Protein AF-A0A3S2BG32-F1 (afdb_monomer_lite)

Radius of gyration: 13.85 Å; chains: 1; bounding box: 31×30×36 Å

pLDDT: mean 96.83, std 2.23, range [84.5, 98.69]

Structure (mmCIF, N/CA/C/O backbone):
data_AF-A0A3S2BG32-F1
#
_entry.id   AF-A0A3S2BG32-F1
#
loop_
_atom_site.group_PDB
_atom_site.id
_atom_site.type_symbol
_atom_site.label_atom_id
_atom_site.label_alt_id
_atom_site.label_comp_id
_atom_site.label_asym_id
_atom_site.label_entity_id
_atom_site.label_seq_id
_atom_site.pdbx_PDB_ins_code
_atom_site.Cartn_x
_atom_site.Cartn_y
_atom_site.Cartn_z
_atom_site.occupancy
_atom_site.B_iso_or_equiv
_atom_site.auth_seq_id
_atom_site.auth_comp_id
_atom_site.auth_asym_id
_atom_site.auth_atom_id
_atom_site.pdbx_PDB_model_num
ATOM 1 N N . GLU A 1 1 ? 3.815 3.368 -13.326 1.00 89.12 1 GLU A N 1
ATOM 2 C CA . GLU A 1 1 ? 2.546 2.685 -13.020 1.00 89.12 1 GLU A CA 1
ATOM 3 C C . GLU A 1 1 ? 2.018 3.069 -11.642 1.00 89.12 1 GLU A C 1
ATOM 5 O O . GLU A 1 1 ? 2.792 3.532 -10.805 1.00 89.12 1 GLU A O 1
ATOM 10 N N . GLN A 1 2 ? 0.722 2.848 -11.409 1.00 91.88 2 GLN A N 1
ATOM 11 C CA . GLN A 1 2 ? 0.170 2.730 -10.055 1.00 91.88 2 GLN A CA 1
ATOM 12 C C . GLN A 1 2 ? 0.404 1.308 -9.498 1.00 91.88 2 GLN A C 1
ATOM 14 O O . GLN A 1 2 ? 0.426 0.371 -10.295 1.00 91.88 2 GLN A O 1
ATOM 19 N N . PRO A 1 3 ? 0.537 1.116 -8.173 1.00 95.75 3 PRO A N 1
ATOM 20 C CA . PRO A 1 3 ? 0.888 -0.176 -7.576 1.00 95.75 3 PRO A CA 1
ATOM 21 C C . PRO A 1 3 ? -0.355 -1.032 -7.240 1.00 95.75 3 PRO A C 1
ATOM 23 O O . PRO A 1 3 ? -0.722 -1.173 -6.072 1.00 95.75 3 PRO A O 1
ATOM 26 N N . LEU A 1 4 ? -1.018 -1.612 -8.254 1.00 97.62 4 LEU A N 1
ATOM 27 C CA . LEU A 1 4 ? -2.313 -2.311 -8.101 1.00 97.62 4 LEU A CA 1
ATOM 28 C C . LEU A 1 4 ? -2.318 -3.380 -6.994 1.00 97.62 4 LEU A C 1
ATOM 30 O O . LEU A 1 4 ? -3.200 -3.367 -6.134 1.00 97.62 4 LEU A O 1
ATOM 34 N N . TYR A 1 5 ? -1.345 -4.299 -6.997 1.00 97.69 5 TYR A N 1
ATOM 35 C CA . TYR A 1 5 ? -1.297 -5.374 -5.999 1.00 97.69 5 TYR A CA 1
ATOM 36 C C . TYR A 1 5 ? -1.162 -4.835 -4.577 1.00 97.69 5 TYR A C 1
ATOM 38 O O . TYR A 1 5 ? -1.817 -5.345 -3.673 1.00 97.69 5 TYR A O 1
ATOM 46 N N . ALA A 1 6 ? -0.382 -3.771 -4.377 1.00 97.31 6 ALA A N 1
ATOM 47 C CA . ALA A 1 6 ? -0.231 -3.156 -3.065 1.00 97.31 6 ALA A CA 1
ATOM 48 C C . ALA A 1 6 ? -1.514 -2.436 -2.628 1.00 97.31 6 ALA A C 1
ATOM 50 O O . ALA A 1 6 ? -1.910 -2.540 -1.473 1.00 97.31 6 ALA A O 1
ATOM 51 N N . GLN A 1 7 ? -2.224 -1.773 -3.546 1.00 97.88 7 GLN A N 1
ATOM 52 C CA . GLN A 1 7 ? -3.519 -1.157 -3.233 1.00 97.88 7 GLN A CA 1
ATOM 53 C C . GLN A 1 7 ? -4.540 -2.200 -2.755 1.00 97.88 7 GLN A C 1
ATOM 55 O O . GLN A 1 7 ? -5.205 -1.987 -1.742 1.00 97.88 7 GLN A O 1
ATOM 60 N N . ALA A 1 8 ? -4.622 -3.347 -3.432 1.00 98.00 8 ALA A N 1
ATOM 61 C CA . ALA A 1 8 ? -5.496 -4.445 -3.023 1.00 98.00 8 ALA A CA 1
ATOM 62 C C . ALA A 1 8 ? -5.036 -5.098 -1.707 1.00 98.00 8 ALA A C 1
ATOM 64 O O . ALA A 1 8 ? -5.853 -5.338 -0.816 1.00 98.00 8 ALA A O 1
ATOM 65 N N . ALA A 1 9 ? -3.729 -5.338 -1.557 1.00 97.88 9 ALA A N 1
ATOM 66 C CA . ALA A 1 9 ? -3.157 -5.912 -0.344 1.00 97.88 9 ALA A CA 1
ATOM 67 C C . ALA A 1 9 ? -3.431 -5.027 0.876 1.00 97.88 9 ALA A C 1
ATOM 69 O O . ALA A 1 9 ? -3.874 -5.547 1.891 1.00 97.88 9 ALA A O 1
ATOM 70 N N . ALA A 1 10 ? -3.279 -3.704 0.773 1.00 98.12 10 ALA A N 1
ATOM 71 C CA . ALA A 1 10 ? -3.599 -2.788 1.866 1.00 98.12 10 ALA A CA 1
ATOM 72 C C . ALA A 1 10 ? -5.062 -2.919 2.326 1.00 98.12 10 ALA A C 1
ATOM 74 O O . ALA A 1 10 ? -5.326 -2.980 3.525 1.00 98.12 10 ALA A O 1
ATOM 75 N N . VAL A 1 11 ? -6.020 -3.027 1.398 1.00 98.06 11 VAL A N 1
ATOM 76 C CA . VAL A 1 11 ? -7.431 -3.249 1.764 1.00 98.06 11 VAL A CA 1
ATOM 77 C C . VAL A 1 11 ? -7.594 -4.553 2.547 1.00 98.06 11 VAL A C 1
ATOM 79 O O . VAL A 1 11 ? -8.253 -4.555 3.585 1.00 98.06 11 VAL A O 1
ATOM 82 N N . ALA A 1 12 ? -6.967 -5.641 2.095 1.00 98.19 12 ALA A N 1
ATOM 83 C CA . ALA A 1 12 ? -7.021 -6.932 2.780 1.00 98.19 12 ALA A CA 1
ATOM 84 C C . ALA A 1 12 ? -6.342 -6.892 4.163 1.00 98.19 12 ALA A C 1
ATOM 86 O O . ALA A 1 12 ? -6.927 -7.348 5.141 1.00 98.19 12 ALA A O 1
ATOM 87 N N . MET A 1 13 ? -5.160 -6.277 4.263 1.00 98.19 13 MET A N 1
ATOM 88 C CA . MET A 1 13 ? -4.407 -6.113 5.511 1.00 98.19 13 MET A CA 1
ATOM 89 C C . MET A 1 13 ? -5.224 -5.379 6.587 1.00 98.19 13 MET A C 1
ATOM 91 O O . MET A 1 13 ? -5.181 -5.746 7.758 1.00 98.19 13 MET A O 1
ATOM 95 N N . PHE A 1 14 ? -5.982 -4.344 6.216 1.00 98.38 14 PHE A N 1
ATOM 96 C CA . PHE A 1 14 ? -6.748 -3.533 7.171 1.00 98.38 14 PHE A CA 1
ATOM 97 C C . PHE A 1 14 ? -8.209 -3.975 7.352 1.00 98.38 14 PHE A C 1
ATOM 99 O O . PHE A 1 14 ? -8.900 -3.424 8.214 1.00 98.38 14 PHE A O 1
ATOM 106 N N . MET A 1 15 ? -8.691 -4.968 6.596 1.00 98.44 15 MET A N 1
ATOM 107 C CA . MET A 1 15 ? -10.106 -5.361 6.591 1.00 98.44 15 MET A CA 1
ATOM 108 C C . MET A 1 15 ? -10.621 -5.754 7.981 1.00 98.44 15 MET A C 1
ATOM 110 O O . MET A 1 15 ? -11.710 -5.338 8.372 1.00 98.44 15 MET A O 1
ATOM 114 N N . ASP A 1 16 ? -9.822 -6.477 8.769 1.00 98.00 16 ASP A N 1
ATOM 115 C CA . ASP A 1 16 ? -10.208 -6.865 10.1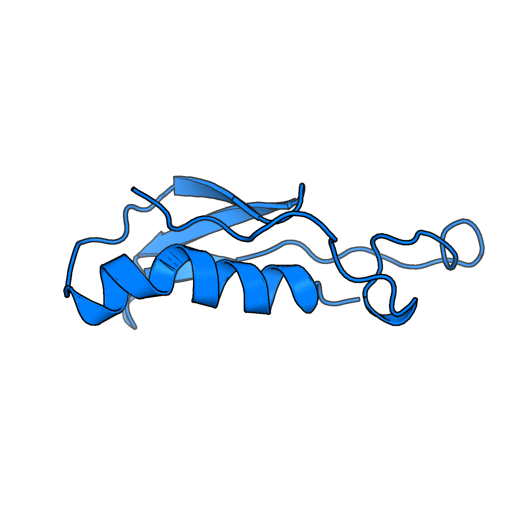29 1.00 98.00 16 ASP A CA 1
ATOM 116 C C . ASP A 1 16 ? -10.474 -5.654 11.026 1.00 98.00 16 ASP A C 1
ATOM 118 O O . ASP A 1 16 ? -11.469 -5.632 11.756 1.00 98.00 16 ASP A O 1
ATOM 122 N N . LYS A 1 17 ? -9.622 -4.624 10.954 1.00 97.88 17 LYS A N 1
ATOM 123 C CA . LYS A 1 17 ? -9.818 -3.387 11.717 1.00 97.88 17 LYS A CA 1
ATOM 124 C C . LYS A 1 17 ? -11.074 -2.656 11.255 1.00 97.88 17 LYS A C 1
ATOM 126 O O . LYS A 1 17 ? -11.847 -2.203 12.095 1.00 97.88 17 LYS A O 1
ATOM 131 N N . ILE A 1 18 ? -11.313 -2.600 9.943 1.00 97.38 18 ILE A N 1
ATOM 132 C CA . ILE A 1 18 ? -12.498 -1.958 9.354 1.00 97.38 18 ILE A CA 1
ATOM 133 C C . ILE A 1 18 ? -13.780 -2.646 9.841 1.00 97.38 18 ILE A C 1
ATOM 135 O O . ILE A 1 18 ? -14.658 -1.990 10.403 1.00 97.38 18 ILE A O 1
ATOM 139 N N . VAL A 1 19 ? -13.876 -3.971 9.692 1.00 98.12 19 VAL A N 1
ATOM 140 C CA . VAL A 1 19 ? -15.065 -4.752 10.075 1.00 98.12 19 VAL A CA 1
ATOM 141 C C . VAL A 1 19 ? -15.313 -4.688 11.584 1.00 98.12 19 VAL A C 1
ATOM 143 O O . VAL A 1 19 ? -16.456 -4.549 12.020 1.00 98.12 19 VAL A O 1
ATOM 146 N N . LYS A 1 20 ? -14.248 -4.722 12.394 1.00 98.06 20 LYS A N 1
ATOM 147 C CA . LYS A 1 20 ? -14.331 -4.612 13.859 1.00 98.06 20 LYS A CA 1
ATOM 148 C C . LYS A 1 20 ? -14.473 -3.169 14.356 1.00 98.06 20 LYS A C 1
ATOM 150 O O . LYS A 1 20 ? -14.539 -2.965 15.566 1.00 98.06 20 LYS A O 1
ATOM 155 N N . LYS A 1 21 ? -14.521 -2.174 13.459 1.00 97.25 21 LYS A N 1
ATOM 156 C CA . LYS A 1 21 ? -14.570 -0.734 13.782 1.00 97.25 21 LYS A CA 1
ATOM 157 C C . LYS A 1 21 ? -13.436 -0.291 14.719 1.00 97.25 21 LYS A C 1
ATOM 159 O O . LYS A 1 21 ? -13.625 0.568 15.577 1.00 97.25 21 LYS A O 1
ATOM 164 N N . GLN A 1 22 ? -12.268 -0.907 14.572 1.00 97.75 22 GLN A N 1
ATOM 165 C CA . GLN A 1 22 ? -11.066 -0.564 15.322 1.00 97.75 22 GLN A CA 1
ATOM 166 C C . GLN A 1 22 ? -10.355 0.627 14.681 1.00 97.75 22 GLN A C 1
ATOM 168 O O . GLN A 1 22 ? -10.457 0.870 13.478 1.00 97.75 22 GLN A O 1
ATOM 173 N N . GLU A 1 23 ? -9.601 1.362 15.494 1.00 96.81 23 GLU A N 1
ATOM 174 C CA . GLU A 1 23 ? -8.785 2.468 15.009 1.00 96.81 23 GLU A CA 1
ATOM 175 C C . GLU A 1 23 ? -7.712 1.979 14.022 1.00 96.81 23 GLU A C 1
ATOM 177 O O . GLU A 1 23 ? -6.976 1.025 14.291 1.00 96.81 23 GLU A O 1
ATOM 182 N N . ILE A 1 24 ? -7.593 2.687 12.898 1.00 98.25 24 ILE A N 1
ATOM 183 C CA . ILE A 1 24 ? -6.463 2.584 11.975 1.00 98.25 24 ILE A CA 1
ATOM 184 C C . ILE A 1 24 ? -5.504 3.729 12.307 1.00 98.25 24 ILE A C 1
ATOM 186 O O . ILE A 1 24 ? -5.830 4.900 12.097 1.00 98.25 24 ILE A O 1
ATOM 190 N N . LYS A 1 25 ? -4.334 3.394 12.855 1.00 97.44 25 LYS A N 1
ATOM 191 C CA . LYS A 1 25 ? -3.350 4.384 13.303 1.00 97.44 25 LYS A CA 1
ATOM 192 C C . LYS A 1 25 ? -2.646 5.042 12.103 1.00 97.44 25 LYS A C 1
ATOM 194 O O . LYS A 1 25 ? -2.221 4.329 11.196 1.00 97.44 25 LYS A O 1
ATOM 199 N N . PRO A 1 26 ? -2.483 6.378 12.082 1.00 98.19 26 PRO A N 1
ATOM 200 C CA . PRO A 1 26 ? -1.599 7.040 11.127 1.00 98.19 26 PRO A CA 1
ATOM 201 C C . PRO A 1 26 ? -0.148 6.576 11.292 1.00 98.19 26 PRO A C 1
ATOM 203 O O . PRO A 1 26 ? 0.298 6.333 12.414 1.00 98.19 26 PRO A O 1
ATOM 206 N N . GLY A 1 27 ? 0.596 6.484 10.192 1.00 98.00 27 GLY A N 1
ATOM 207 C CA . GLY A 1 27 ? 1.985 6.028 10.221 1.00 98.00 27 GLY A CA 1
ATOM 208 C C . GLY A 1 27 ? 2.459 5.406 8.914 1.00 98.00 27 GLY A C 1
ATOM 209 O O . GLY A 1 27 ? 1.777 5.460 7.891 1.00 98.00 27 GLY A O 1
ATOM 210 N N . GLU A 1 28 ? 3.654 4.827 8.954 1.00 98.25 28 GLU A N 1
ATOM 211 C CA . GLU A 1 28 ? 4.258 4.127 7.822 1.00 98.25 28 GLU A CA 1
ATOM 212 C C . GLU A 1 28 ? 4.025 2.620 7.946 1.00 98.25 28 GLU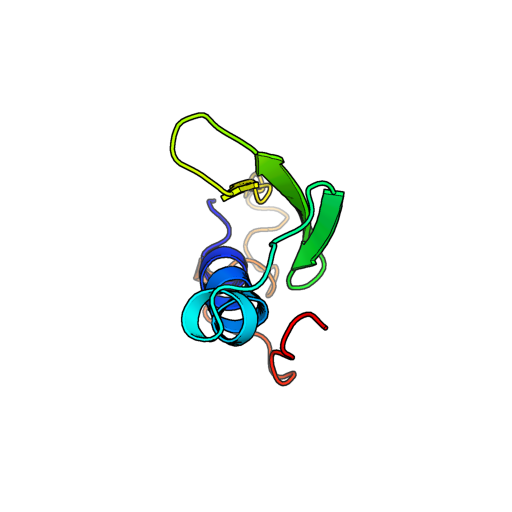 A C 1
ATOM 214 O O . GLU A 1 28 ? 4.206 2.040 9.015 1.00 98.25 28 GLU A O 1
ATOM 219 N N . TYR A 1 29 ? 3.632 1.998 6.840 1.00 97.88 29 TYR A N 1
ATOM 220 C CA . TYR A 1 29 ? 3.340 0.575 6.728 1.00 97.88 29 TYR A CA 1
ATOM 221 C C . TYR A 1 29 ? 4.066 0.002 5.515 1.00 97.88 29 TYR A C 1
ATOM 223 O O . TYR A 1 29 ? 4.143 0.647 4.467 1.00 97.88 29 TYR A O 1
ATOM 231 N N . ASP A 1 30 ? 4.584 -1.214 5.650 1.00 97.06 30 ASP A N 1
ATOM 232 C CA . ASP A 1 30 ? 5.092 -1.981 4.517 1.00 97.06 30 ASP A CA 1
ATOM 233 C C . ASP A 1 30 ? 3.927 -2.709 3.840 1.00 97.06 30 ASP A C 1
ATOM 235 O O . ASP A 1 30 ? 3.237 -3.514 4.467 1.00 97.06 30 ASP A O 1
ATOM 239 N N . VAL A 1 31 ? 3.698 -2.404 2.563 1.00 97.19 31 VAL A N 1
ATOM 240 C CA . VAL A 1 31 ? 2.711 -3.085 1.729 1.00 97.19 31 VAL A CA 1
ATOM 241 C C . VAL A 1 31 ? 3.427 -3.661 0.512 1.00 97.19 31 VAL A C 1
ATOM 243 O O . VAL A 1 31 ? 3.687 -2.951 -0.457 1.00 97.19 31 VAL A O 1
ATOM 246 N N . LEU A 1 32 ? 3.741 -4.959 0.563 1.00 95.56 32 LEU A N 1
ATOM 247 C CA . LEU A 1 32 ? 4.464 -5.688 -0.491 1.00 95.56 32 LEU A CA 1
ATOM 248 C C . LEU A 1 32 ? 5.848 -5.092 -0.829 1.00 95.56 32 LEU A C 1
ATOM 250 O O . LEU A 1 32 ? 6.228 -5.005 -1.995 1.00 95.56 32 LEU A O 1
ATOM 254 N N . GLY A 1 33 ? 6.595 -4.646 0.180 1.00 94.44 33 GLY A N 1
ATOM 255 C CA . GLY A 1 33 ? 7.895 -3.990 0.027 1.00 94.44 33 GLY A CA 1
ATOM 256 C C . GLY A 1 33 ? 7.803 -2.492 -0.282 1.00 94.44 33 GLY A C 1
ATOM 257 O O . GLY A 1 33 ? 8.833 -1.836 -0.444 1.00 94.44 33 GLY A O 1
ATOM 258 N N . LEU A 1 34 ? 6.592 -1.926 -0.376 1.00 96.19 34 LEU A N 1
ATOM 259 C CA . LEU A 1 34 ? 6.377 -0.505 -0.635 1.00 96.19 34 LEU A CA 1
ATOM 260 C C . LEU A 1 34 ? 6.055 0.243 0.654 1.00 96.19 34 LEU A C 1
ATOM 262 O O . LEU A 1 34 ? 5.025 0.023 1.298 1.00 96.19 34 LEU A O 1
ATOM 266 N N . LYS A 1 35 ? 6.910 1.217 0.967 1.00 97.81 35 LYS A N 1
ATOM 267 C CA . LYS A 1 35 ? 6.712 2.162 2.063 1.00 97.81 35 LYS A CA 1
ATOM 268 C C . LYS A 1 35 ? 5.462 3.013 1.815 1.00 97.81 35 LYS A C 1
ATOM 270 O O . LYS A 1 35 ? 5.479 3.938 1.005 1.00 97.81 35 LYS A O 1
ATOM 275 N N . SER A 1 36 ? 4.390 2.694 2.529 1.00 98.19 36 SER A N 1
ATOM 276 C CA . SER A 1 36 ? 3.060 3.280 2.373 1.00 98.19 36 SER A CA 1
ATOM 277 C C . SER A 1 36 ? 2.695 4.116 3.596 1.00 98.19 36 SER A C 1
ATOM 279 O O . SER A 1 36 ? 3.025 3.749 4.719 1.00 98.19 36 SER A O 1
ATOM 281 N N . THR A 1 37 ? 2.013 5.244 3.408 1.00 98.62 3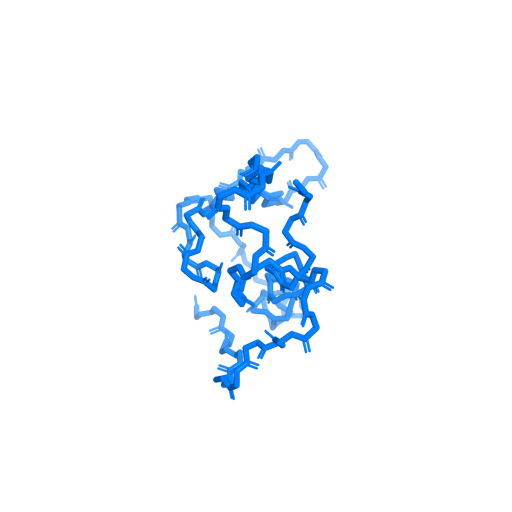7 THR A N 1
ATOM 282 C CA . THR A 1 37 ? 1.701 6.175 4.506 1.00 98.62 37 THR A CA 1
ATOM 283 C C . THR A 1 37 ? 0.206 6.232 4.759 1.00 98.62 37 THR A C 1
ATOM 285 O O . THR A 1 37 ? -0.549 6.619 3.869 1.00 98.62 37 THR A O 1
ATOM 288 N N . VAL A 1 38 ? -0.209 5.903 5.980 1.00 98.69 38 VAL A N 1
ATOM 289 C CA . VAL A 1 38 ? -1.565 6.134 6.475 1.00 98.69 38 VAL A CA 1
ATOM 290 C C . VAL A 1 38 ? -1.650 7.518 7.109 1.00 98.69 38 VAL A C 1
ATOM 292 O O . VAL A 1 38 ? -0.875 7.851 8.006 1.00 98.69 38 VAL A O 1
ATOM 295 N N . THR A 1 39 ? -2.630 8.304 6.679 1.00 98.56 39 THR A N 1
ATOM 296 C CA . THR A 1 39 ? -3.001 9.600 7.252 1.00 98.56 39 THR A CA 1
ATOM 297 C C . THR A 1 39 ? -4.458 9.587 7.703 1.00 98.56 39 THR A C 1
ATOM 299 O O . THR A 1 39 ? -5.255 8.738 7.295 1.00 98.56 39 THR A O 1
ATOM 302 N N . LYS A 1 40 ? -4.810 10.524 8.588 1.00 98.12 40 LYS A N 1
ATOM 303 C CA . LYS A 1 40 ? -6.193 10.767 8.998 1.00 98.12 40 LYS A CA 1
ATOM 304 C C . LYS A 1 40 ? -6.698 12.005 8.274 1.00 98.12 40 LYS A C 1
ATOM 306 O O . LYS A 1 40 ? -6.299 13.115 8.611 1.00 98.12 40 LYS A O 1
ATOM 311 N N . GLU A 1 41 ? -7.576 11.795 7.309 1.00 98.19 41 GLU A N 1
ATOM 312 C CA . GLU A 1 41 ? -8.154 12.855 6.490 1.00 98.19 41 GLU A CA 1
ATOM 313 C C . GLU A 1 41 ? -9.577 13.184 6.956 1.00 98.19 41 GLU A C 1
ATOM 315 O O . GLU A 1 41 ? -10.160 12.477 7.786 1.00 98.19 41 GLU A O 1
ATOM 320 N N . SER A 1 42 ? -10.176 14.243 6.402 1.00 98.25 42 SER A N 1
ATOM 321 C CA . SER A 1 42 ? -11.569 14.611 6.709 1.00 98.25 42 SER A CA 1
ATOM 322 C C . SER A 1 42 ? -12.580 13.536 6.290 1.00 98.25 42 SER A C 1
ATOM 324 O O . SER A 1 42 ? -13.658 13.449 6.872 1.00 98.25 42 SER A O 1
ATOM 326 N 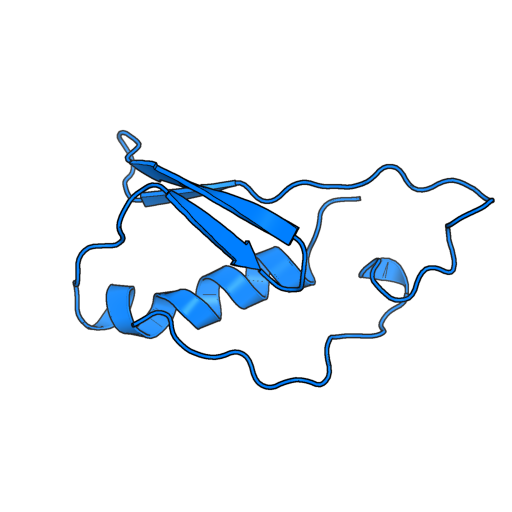N . TRP A 1 43 ? -12.215 12.684 5.329 1.00 97.00 43 TRP A N 1
ATOM 327 C CA . TRP A 1 43 ? -12.999 11.535 4.867 1.00 97.00 43 TRP A CA 1
ATOM 328 C C . TRP A 1 43 ? -12.630 10.209 5.556 1.00 97.00 43 TRP A C 1
ATOM 330 O O . TRP A 1 43 ? -13.158 9.163 5.183 1.00 97.00 43 TRP A O 1
ATOM 340 N N . GLY A 1 44 ? -11.751 10.232 6.564 1.00 97.50 44 GLY A N 1
ATOM 341 C CA . GLY A 1 44 ? -11.338 9.053 7.330 1.00 97.50 44 GLY A CA 1
ATOM 342 C C . GLY A 1 44 ? -9.888 8.618 7.081 1.00 97.50 44 GLY A C 1
ATOM 343 O O . GLY A 1 44 ? -9.093 9.381 6.527 1.00 97.50 44 GLY A O 1
ATOM 344 N N . PRO A 1 45 ? -9.502 7.410 7.540 1.00 98.19 45 PRO A N 1
ATOM 345 C CA . PRO A 1 45 ? -8.171 6.862 7.302 1.00 98.19 45 PRO A CA 1
ATOM 346 C C . PRO A 1 45 ? -7.901 6.688 5.807 1.00 98.19 45 PRO A C 1
ATOM 348 O O . PRO A 1 45 ? -8.709 6.107 5.085 1.00 98.19 45 PRO A O 1
ATOM 351 N N . ASN A 1 46 ? -6.747 7.162 5.352 1.00 98.56 46 ASN A N 1
ATOM 352 C CA . ASN A 1 46 ? -6.339 7.110 3.956 1.00 98.56 46 ASN A CA 1
ATOM 353 C C . ASN A 1 46 ? -4.912 6.573 3.855 1.00 98.56 46 ASN A C 1
ATOM 355 O O . ASN A 1 46 ? -4.022 7.096 4.517 1.00 98.56 46 ASN A O 1
ATOM 359 N N . ILE A 1 47 ? -4.675 5.575 3.002 1.00 98.50 47 ILE A N 1
ATOM 360 C CA . ILE A 1 47 ? -3.328 5.063 2.732 1.00 98.50 47 ILE A CA 1
ATOM 361 C C . ILE A 1 47 ? -2.836 5.530 1.359 1.00 98.50 47 ILE A C 1
ATOM 363 O O . ILE A 1 47 ? -3.508 5.353 0.344 1.00 98.50 47 ILE A O 1
ATOM 36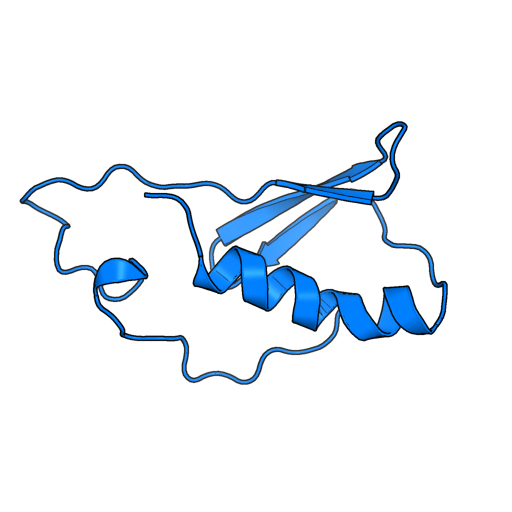7 N N . LYS A 1 48 ? -1.642 6.124 1.319 1.00 98.38 48 LYS A N 1
ATOM 368 C CA . LYS A 1 48 ? -0.940 6.509 0.092 1.00 98.38 48 LYS A CA 1
ATOM 369 C C . LYS A 1 48 ? 0.201 5.532 -0.170 1.00 98.38 48 LYS A C 1
ATOM 371 O O . LYS A 1 48 ? 1.095 5.400 0.663 1.00 98.38 48 LYS A O 1
ATOM 376 N N . ILE A 1 49 ? 0.185 4.899 -1.339 1.00 98.06 49 ILE A N 1
ATOM 377 C CA . ILE A 1 49 ? 1.185 3.914 -1.772 1.00 98.06 49 ILE A CA 1
ATOM 378 C C . ILE A 1 49 ? 1.960 4.496 -2.966 1.00 98.06 49 ILE A C 1
ATOM 380 O O . ILE A 1 49 ? 1.323 5.010 -3.892 1.00 98.06 49 ILE A O 1
ATOM 384 N N . PRO A 1 50 ? 3.305 4.467 -2.966 1.00 97.19 50 PRO A N 1
ATOM 385 C CA . PRO A 1 50 ? 4.101 5.034 -4.049 1.00 97.19 50 PRO A CA 1
ATOM 386 C C . PRO A 1 50 ? 3.982 4.207 -5.336 1.00 97.19 50 PRO A C 1
ATOM 388 O O . PRO A 1 50 ? 4.057 2.982 -5.314 1.00 97.19 50 PRO A O 1
ATOM 391 N N . GLY A 1 51 ? 3.830 4.891 -6.470 1.00 96.06 51 GLY A N 1
ATOM 392 C CA . GLY A 1 51 ? 4.037 4.292 -7.789 1.00 96.06 51 GLY A CA 1
ATOM 393 C C . GLY A 1 51 ? 5.512 4.306 -8.197 1.00 96.06 51 GLY A C 1
ATOM 394 O O . GLY A 1 51 ? 6.364 4.847 -7.493 1.00 96.06 51 GLY A O 1
ATOM 395 N N . ALA A 1 52 ? 5.801 3.761 -9.377 1.00 95.81 52 ALA A N 1
ATOM 396 C CA . ALA A 1 52 ? 7.145 3.745 -9.956 1.00 95.81 52 ALA A CA 1
ATOM 397 C C . ALA A 1 52 ? 7.129 4.157 -11.433 1.00 95.81 52 ALA A C 1
ATOM 399 O O . ALA A 1 52 ? 6.158 3.897 -12.152 1.00 95.81 52 ALA A O 1
ATOM 400 N N . ALA A 1 53 ? 8.206 4.786 -11.903 1.00 97.38 53 ALA A N 1
ATOM 401 C CA . ALA A 1 53 ? 8.430 4.997 -13.330 1.00 97.38 53 ALA A CA 1
ATOM 402 C C . ALA A 1 53 ? 8.913 3.689 -13.978 1.00 97.38 53 ALA A C 1
ATOM 404 O O . ALA A 1 53 ? 9.807 3.024 -13.450 1.00 97.38 53 ALA A O 1
ATOM 405 N N . ILE A 1 54 ? 8.321 3.337 -15.121 1.00 97.56 54 ILE A N 1
ATOM 406 C CA . ILE A 1 54 ? 8.709 2.163 -15.906 1.00 97.56 54 ILE A CA 1
ATOM 407 C C . ILE A 1 54 ? 9.415 2.650 -17.166 1.00 97.56 54 ILE A C 1
ATOM 409 O O . ILE A 1 54 ? 8.892 3.504 -17.883 1.00 97.56 54 ILE A O 1
ATOM 413 N N . THR A 1 55 ? 10.594 2.102 -17.420 1.00 98.06 55 THR A N 1
ATOM 414 C CA . THR A 1 55 ? 11.429 2.373 -18.589 1.00 98.06 55 THR A CA 1
ATOM 415 C C . THR A 1 55 ? 11.806 1.055 -19.264 1.00 98.06 55 THR A C 1
ATOM 417 O O . THR A 1 55 ? 11.500 -0.025 -18.759 1.00 98.06 55 THR A O 1
ATOM 420 N N . LYS A 1 56 ? 12.476 1.110 -20.421 1.00 97.44 56 LYS A N 1
ATOM 421 C CA . LYS A 1 56 ? 12.898 -0.106 -21.140 1.00 97.44 56 LYS A CA 1
ATOM 422 C C . LYS A 1 56 ? 13.861 -0.961 -20.315 1.00 97.44 56 LYS A C 1
ATOM 424 O O . LYS A 1 56 ? 13.890 -2.171 -20.474 1.00 97.44 56 LYS A O 1
ATOM 429 N N . GLU A 1 57 ? 14.627 -0.331 -19.432 1.00 98.38 57 GLU A N 1
ATOM 430 C CA . GLU A 1 57 ? 15.656 -0.974 -18.619 1.00 98.38 57 GLU A CA 1
ATOM 431 C C . GLU A 1 57 ? 15.070 -1.788 -17.458 1.00 98.38 57 GLU A C 1
ATOM 433 O O . GLU A 1 57 ? 15.744 -2.674 -16.940 1.00 98.38 57 GLU A O 1
ATOM 438 N N . ASN A 1 58 ? 13.838 -1.491 -17.026 1.00 97.69 58 ASN A N 1
ATOM 439 C CA . ASN A 1 58 ? 13.222 -2.137 -15.866 1.00 97.69 58 ASN A CA 1
ATOM 440 C C . ASN A 1 58 ? 11.842 -2.749 -16.141 1.00 97.69 58 ASN A C 1
ATOM 442 O O . ASN A 1 58 ? 11.239 -3.280 -15.210 1.00 97.69 58 ASN A O 1
ATOM 446 N N . VAL A 1 59 ? 11.347 -2.690 -17.383 1.00 97.62 59 VAL A N 1
ATOM 447 C CA . VAL A 1 59 ? 9.987 -3.121 -17.744 1.00 97.62 59 VAL A CA 1
ATOM 448 C C . VAL A 1 59 ? 9.681 -4.560 -17.334 1.00 97.62 59 VAL A C 1
ATOM 450 O O . VAL A 1 59 ? 8.550 -4.834 -16.955 1.00 97.62 59 VAL A O 1
ATOM 453 N N . ASP A 1 60 ? 10.681 -5.443 -17.294 1.00 98.06 60 ASP A N 1
ATOM 454 C CA . ASP A 1 60 ? 10.529 -6.858 -16.926 1.00 98.06 60 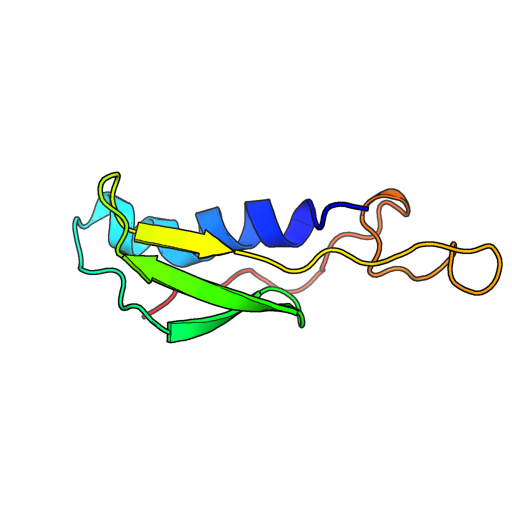ASP A CA 1
ATOM 455 C C . ASP A 1 60 ? 10.569 -7.130 -15.408 1.00 98.06 60 ASP A C 1
ATOM 457 O O . ASP A 1 60 ? 10.538 -8.289 -14.978 1.00 98.06 60 ASP A O 1
ATOM 461 N N . ASN A 1 61 ? 10.648 -6.090 -14.566 1.00 97.00 61 ASN A N 1
ATOM 462 C CA . ASN A 1 61 ? 10.662 -6.254 -13.114 1.00 97.00 61 ASN A CA 1
ATOM 463 C C . ASN A 1 61 ? 9.364 -6.948 -12.642 1.00 97.00 61 ASN A C 1
ATOM 465 O O . ASN A 1 61 ? 8.277 -6.387 -12.812 1.00 97.00 61 ASN A O 1
ATOM 469 N N . PRO A 1 62 ? 9.439 -8.137 -12.010 1.00 96.44 62 PRO A N 1
ATOM 470 C CA . PRO A 1 62 ? 8.258 -8.904 -11.615 1.00 96.44 62 PRO A CA 1
ATOM 471 C C . PRO A 1 62 ? 7.374 -8.191 -10.583 1.00 96.44 62 PRO A C 1
ATOM 473 O O . PRO A 1 62 ? 6.210 -8.553 -10.455 1.00 96.44 62 PRO A O 1
ATOM 476 N N . ALA A 1 63 ? 7.898 -7.186 -9.873 1.00 94.94 63 ALA A N 1
ATOM 477 C CA . ALA A 1 63 ? 7.124 -6.388 -8.927 1.00 94.94 63 ALA A CA 1
ATOM 478 C C . ALA A 1 63 ? 6.094 -5.473 -9.612 1.00 94.94 63 ALA A C 1
ATOM 480 O O . ALA A 1 63 ? 5.115 -5.080 -8.976 1.00 94.94 63 ALA A O 1
ATOM 481 N N . PHE A 1 64 ? 6.295 -5.132 -10.891 1.00 96.94 64 PHE A N 1
ATOM 482 C CA . PHE A 1 64 ? 5.330 -4.333 -11.636 1.00 96.94 64 PHE A CA 1
ATOM 483 C C . PHE A 1 64 ? 4.109 -5.168 -11.983 1.00 96.94 64 PHE A C 1
ATOM 485 O O . PHE A 1 64 ? 4.211 -6.233 -12.597 1.00 96.94 64 PHE A O 1
ATOM 492 N N . TRP A 1 65 ? 2.932 -4.683 -11.593 1.00 96.31 65 TRP A N 1
ATOM 493 C CA . TRP A 1 65 ? 1.717 -5.498 -11.655 1.00 96.31 65 TRP A CA 1
ATOM 494 C C . TRP A 1 65 ? 1.340 -5.878 -13.092 1.00 96.31 65 TRP A C 1
ATOM 496 O O . TRP A 1 65 ? 0.777 -6.952 -13.312 1.00 96.31 65 TRP A O 1
ATOM 506 N N . GLY A 1 66 ? 1.722 -5.047 -14.072 1.00 96.88 66 GLY A N 1
ATOM 507 C CA . GLY A 1 66 ? 1.547 -5.323 -15.499 1.00 96.88 66 GLY A CA 1
ATOM 508 C C . GLY A 1 66 ? 2.247 -6.601 -15.984 1.00 96.88 66 GLY A C 1
ATOM 509 O O . GLY A 1 66 ? 1.802 -7.194 -16.964 1.00 96.88 66 GLY A O 1
ATOM 510 N N . ASN A 1 67 ? 3.268 -7.084 -15.264 1.00 97.69 67 ASN A N 1
ATOM 511 C CA . ASN A 1 67 ? 3.957 -8.345 -15.562 1.00 97.69 67 ASN A CA 1
ATOM 512 C C . ASN A 1 67 ? 3.233 -9.591 -15.030 1.00 97.69 67 ASN A C 1
ATOM 514 O O . ASN A 1 67 ? 3.731 -10.701 -15.212 1.00 97.69 67 ASN A O 1
ATOM 518 N N . GLN A 1 68 ? 2.072 -9.430 -14.381 1.00 97.06 68 GLN A N 1
ATOM 519 C CA . GLN A 1 68 ? 1.180 -10.523 -13.963 1.00 97.06 68 GLN A CA 1
ATOM 520 C C . GLN A 1 68 ? 1.853 -11.599 -13.092 1.00 97.06 68 GLN A C 1
ATOM 522 O O . GLN A 1 68 ? 1.474 -12.768 -13.109 1.00 97.06 68 GLN A O 1
ATOM 527 N N . LYS A 1 69 ? 2.841 -11.189 -12.291 1.00 97.12 69 LYS A N 1
ATOM 528 C CA . LYS A 1 69 ? 3.503 -12.016 -11.276 1.00 97.12 69 LYS A CA 1
ATOM 529 C C . LYS A 1 69 ? 3.080 -11.533 -9.883 1.00 97.12 69 LYS A C 1
ATOM 531 O O . LYS A 1 69 ? 3.807 -10.753 -9.273 1.00 97.12 69 LYS A O 1
ATOM 536 N N . PRO A 1 70 ? 1.876 -11.900 -9.405 1.00 94.75 70 PRO A N 1
ATOM 537 C CA . PRO A 1 70 ? 1.407 -11.464 -8.096 1.00 94.75 70 PRO A CA 1
ATOM 538 C C . PRO A 1 70 ? 2.297 -12.025 -6.971 1.00 94.75 70 PRO A C 1
ATOM 540 O O . PRO A 1 70 ? 2.928 -13.070 -7.155 1.00 94.75 70 PRO A O 1
ATOM 543 N N . PRO A 1 71 ? 2.335 -11.366 -5.798 1.00 93.31 71 PRO A N 1
ATOM 544 C CA . PRO A 1 71 ? 3.010 -11.900 -4.619 1.00 93.31 71 PRO A CA 1
ATOM 545 C C . PRO A 1 71 ? 2.493 -13.295 -4.260 1.00 93.31 71 PRO A C 1
ATOM 547 O O . PRO A 1 71 ? 1.292 -13.556 -4.338 1.00 93.31 71 PRO A O 1
ATOM 550 N N . THR A 1 72 ? 3.396 -14.177 -3.839 1.00 94.50 72 THR A N 1
ATOM 551 C CA . THR A 1 72 ? 3.062 -15.550 -3.424 1.00 94.50 72 THR A CA 1
ATOM 552 C C . THR A 1 72 ? 2.825 -15.684 -1.926 1.00 94.50 72 THR A C 1
ATOM 554 O O . THR A 1 72 ? 2.213 -16.655 -1.488 1.00 94.50 72 THR A O 1
ATOM 557 N N . ASP A 1 73 ? 3.316 -14.727 -1.142 1.00 92.19 73 ASP A N 1
ATOM 558 C CA . ASP A 1 73 ? 3.171 -14.743 0.307 1.00 92.19 73 ASP A CA 1
ATOM 559 C C . ASP A 1 73 ? 1.749 -14.366 0.722 1.00 92.19 73 ASP A C 1
ATOM 561 O O . ASP A 1 73 ? 1.102 -13.496 0.132 1.00 92.19 73 ASP A O 1
ATOM 565 N N . THR A 1 74 ? 1.264 -15.005 1.785 1.00 93.56 74 THR A N 1
ATOM 566 C CA . THR A 1 74 ? -0.049 -14.707 2.354 1.00 93.56 74 THR A CA 1
ATOM 567 C C . THR A 1 74 ? -0.085 -13.285 2.907 1.00 93.56 74 THR A C 1
ATOM 569 O O . THR A 1 74 ? 0.708 -12.929 3.783 1.00 93.56 74 THR A O 1
ATOM 572 N N . VAL A 1 75 ? -1.066 -12.496 2.466 1.00 95.56 75 VAL A N 1
ATOM 573 C CA . VAL A 1 75 ? -1.363 -11.189 3.062 1.00 95.56 75 VAL A CA 1
ATOM 574 C C . VAL A 1 75 ? -1.847 -11.390 4.498 1.00 95.56 75 VAL A C 1
ATOM 576 O O . VAL A 1 75 ? -2.817 -12.108 4.737 1.00 95.56 75 VAL A O 1
ATOM 579 N N . LYS A 1 76 ? -1.168 -10.757 5.457 1.00 95.56 76 LYS A N 1
ATOM 580 C CA . LYS A 1 76 ? -1.513 -10.822 6.882 1.00 95.56 76 LYS A CA 1
ATOM 581 C C . LYS A 1 76 ? -2.278 -9.575 7.312 1.00 95.56 76 LYS A C 1
ATOM 583 O O . LYS A 1 76 ? -1.960 -8.474 6.867 1.00 95.56 76 LYS A O 1
ATOM 588 N N . SER A 1 77 ? -3.253 -9.752 8.200 1.00 96.00 77 SER A N 1
ATOM 589 C CA . SER A 1 77 ? -3.962 -8.637 8.827 1.00 96.00 77 SER A CA 1
ATOM 590 C C . SER A 1 77 ? -3.010 -7.777 9.662 1.00 96.00 77 SER A C 1
ATOM 592 O O . SER A 1 77 ? -2.092 -8.293 10.299 1.00 96.00 77 SER A O 1
ATOM 594 N N . VAL A 1 78 ? -3.253 -6.467 9.691 1.00 93.12 78 VAL A N 1
ATOM 595 C CA . VAL A 1 78 ? -2.594 -5.552 10.629 1.00 93.12 78 VAL A CA 1
ATOM 596 C C . VAL A 1 78 ? -3.186 -5.756 12.020 1.00 93.12 78 VAL A C 1
ATOM 598 O O . VAL A 1 78 ? -4.405 -5.661 12.195 1.00 93.12 78 VAL A O 1
ATOM 601 N N . GLU A 1 79 ? -2.317 -5.986 13.003 1.00 84.50 79 GLU A N 1
ATOM 602 C CA . GLU A 1 79 ? -2.680 -6.142 14.420 1.00 84.50 79 GLU A CA 1
ATOM 603 C C . GLU A 1 79 ? -3.029 -4.819 15.110 1.00 84.50 79 GLU A C 1
ATOM 605 O O . GLU A 1 79 ? -2.528 -3.730 14.740 1.00 84.50 79 GLU A O 1
#

Secondary structure (DSSP, 8-state):
---HHHHHHHHHHHHHHHHTT-----EEEEETTEEEEEEEETTEEEEE-------TTTTT-TTSGGG-----SPPPPP-

Foldseek 3Di:
DDQVLLVVLVCVQAVVCVVVVHDDDFDWDQRPNWTWTWDQDPVGIDIGTDDDDDDPVCVCPLSRCVNVNHDPDDRHHDD

Sequence (79 aa):
EQPLYAQAAAVAMFMDKIVKKQEIKPGEYDVLGLKSTVTKESWGPNIKIPGAAITKENVDNPAFWGNQKPPTDTVKSVE